Protein AF-K1PG27-F1 (afdb_monomer_lite)

Foldseek 3Di:
DPPPPPPDPPVCVVVVVVVVVVVVVVVVVVVVVVVVCVVVVPPCQLVVLVVQLVVLVVQLVVLVVVVDPVSNCSSVSSVSSVVSNVVVVVVVVCVVVVVDDD

Sequence (102 aa):
MDATPIGLNADFGYVILVTISAIIMSWKVGYQVVSARKKFNVQRFSAVCGLIFVLGRLVYAAGYQSGDPKKRLYGTFAYIGIGGMFVCSVVFALDLLQIMKW

Structure (mmCIF, N/CA/C/O backbone):
data_AF-K1PG27-F1
#
_entry.id   AF-K1PG27-F1
#
loop_
_atom_site.group_PDB
_atom_site.id
_atom_site.type_symbol
_atom_site.label_atom_id
_atom_site.label_alt_id
_atom_site.label_comp_id
_atom_site.label_asym_id
_atom_site.label_entity_id
_atom_site.label_seq_id
_atom_site.pdbx_PDB_ins_code
_atom_site.Cartn_x
_atom_site.Cartn_y
_atom_site.Cartn_z
_atom_site.occupancy
_atom_site.B_iso_or_equiv
_atom_site.auth_seq_id
_atom_site.auth_comp_id
_atom_site.auth_asym_id
_atom_site.auth_atom_id
_atom_site.pdbx_PDB_model_num
ATOM 1 N N . MET A 1 1 ? 16.818 13.473 -43.123 1.00 50.81 1 MET A N 1
ATOM 2 C CA . MET A 1 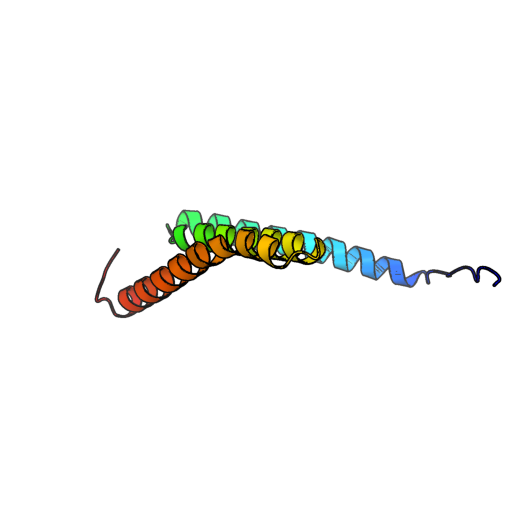1 ? 15.927 13.510 -41.944 1.00 50.81 1 MET A CA 1
ATOM 3 C C . MET A 1 1 ? 16.428 14.654 -41.090 1.00 50.81 1 MET A C 1
ATOM 5 O O . MET A 1 1 ? 17.157 14.433 -40.130 1.00 50.81 1 MET A O 1
ATOM 9 N N . ASP A 1 2 ? 16.157 15.877 -41.534 1.00 46.72 2 ASP A N 1
ATOM 10 C CA . ASP A 1 2 ? 16.570 17.081 -40.823 1.00 46.72 2 ASP A CA 1
ATOM 11 C C . ASP A 1 2 ? 15.834 17.108 -39.488 1.00 46.72 2 ASP A C 1
ATOM 13 O O . ASP A 1 2 ? 14.623 16.886 -39.441 1.00 46.72 2 ASP A O 1
ATOM 17 N N . ALA A 1 3 ? 16.572 17.292 -38.396 1.00 62.28 3 ALA A N 1
ATOM 18 C CA . ALA A 1 3 ? 15.983 17.430 -37.078 1.00 62.28 3 ALA A CA 1
ATOM 19 C C . ALA A 1 3 ? 15.123 18.697 -37.084 1.00 62.28 3 ALA A C 1
ATOM 21 O O . ALA A 1 3 ? 15.626 19.798 -36.871 1.00 62.28 3 ALA A O 1
ATOM 22 N N . THR A 1 4 ? 13.825 18.553 -37.362 1.00 65.25 4 THR A N 1
ATOM 23 C CA . THR A 1 4 ? 12.855 19.610 -37.097 1.00 65.25 4 THR A CA 1
ATOM 24 C C . THR A 1 4 ? 13.009 19.951 -35.620 1.00 65.25 4 THR A C 1
ATOM 26 O O . THR A 1 4 ? 12.829 19.046 -34.795 1.00 65.25 4 THR A O 1
ATOM 29 N N . PRO A 1 5 ? 13.385 21.187 -35.249 1.00 61.03 5 PRO A N 1
ATOM 30 C CA . PRO A 1 5 ? 13.435 21.551 -33.847 1.00 61.03 5 PRO A CA 1
ATOM 31 C C . PRO A 1 5 ? 12.022 21.348 -33.306 1.00 61.03 5 PRO A C 1
ATOM 33 O O . PRO A 1 5 ? 11.080 22.000 -33.756 1.00 61.03 5 PRO A O 1
ATOM 36 N N . ILE A 1 6 ? 11.860 20.377 -32.405 1.00 67.19 6 ILE A N 1
ATOM 37 C CA . ILE A 1 6 ? 10.614 20.149 -31.677 1.00 67.19 6 ILE A CA 1
ATOM 38 C C . ILE A 1 6 ? 10.458 21.378 -30.779 1.00 67.19 6 ILE A C 1
ATOM 40 O O . ILE A 1 6 ? 10.953 21.418 -29.655 1.00 67.19 6 ILE A O 1
ATOM 44 N N . GLY A 1 7 ? 9.876 22.437 -31.338 1.00 65.00 7 GLY A N 1
ATOM 45 C CA . GLY A 1 7 ? 9.608 23.681 -30.643 1.00 65.00 7 GLY A CA 1
ATOM 46 C C . GLY A 1 7 ? 8.536 23.412 -29.603 1.00 65.00 7 GLY A C 1
ATOM 47 O O . GLY A 1 7 ? 7.359 23.287 -29.935 1.00 65.00 7 GLY A O 1
ATOM 48 N N . LEU A 1 8 ? 8.945 23.267 -28.346 1.00 68.12 8 LEU A N 1
ATOM 49 C CA . LEU A 1 8 ? 8.012 23.170 -27.237 1.00 68.12 8 LEU A CA 1
ATOM 50 C C . LEU A 1 8 ? 7.316 24.534 -27.104 1.00 68.12 8 LEU A C 1
ATOM 52 O O . LEU A 1 8 ? 7.965 25.527 -26.779 1.00 68.12 8 LEU A O 1
ATOM 56 N N . ASN A 1 9 ? 6.014 24.597 -27.405 1.00 73.62 9 ASN A N 1
ATOM 57 C CA . ASN A 1 9 ? 5.222 25.818 -27.226 1.00 73.62 9 ASN A CA 1
ATOM 58 C C . ASN A 1 9 ? 5.323 26.294 -25.771 1.00 73.62 9 ASN A C 1
ATOM 60 O O . ASN A 1 9 ? 5.272 25.479 -24.846 1.00 73.62 9 ASN A O 1
ATOM 64 N N . ALA A 1 10 ? 5.428 27.608 -25.563 1.00 71.81 10 ALA A N 1
ATOM 65 C CA . ALA A 1 10 ? 5.566 28.208 -24.232 1.00 71.81 10 ALA A CA 1
ATOM 66 C C . ALA A 1 10 ? 4.434 27.792 -23.260 1.00 71.81 10 ALA A C 1
ATOM 68 O O . ALA A 1 10 ? 4.639 27.741 -22.047 1.00 71.81 10 ALA A O 1
ATOM 69 N N . ASP A 1 11 ? 3.277 27.391 -23.792 1.00 73.00 11 ASP A N 1
ATOM 70 C CA . ASP A 1 11 ? 2.111 26.920 -23.037 1.00 73.00 11 ASP A CA 1
ATOM 71 C C . ASP A 1 11 ? 2.315 25.569 -22.321 1.00 73.00 11 ASP A C 1
ATOM 73 O O . ASP A 1 11 ? 1.605 25.264 -21.359 1.00 73.00 11 ASP A O 1
ATOM 77 N N . PHE A 1 12 ? 3.317 24.766 -22.708 1.00 76.56 12 PHE A N 1
ATOM 78 C CA . PHE A 1 12 ? 3.645 23.507 -22.017 1.00 76.56 12 PHE A CA 1
ATOM 79 C C . PHE A 1 12 ? 4.146 23.719 -20.578 1.00 76.56 12 PHE A C 1
ATOM 81 O O . PHE A 1 12 ? 4.101 22.785 -19.771 1.00 76.56 12 PHE A O 1
ATOM 88 N N . GLY A 1 13 ? 4.573 24.937 -20.218 1.00 79.06 13 GLY A N 1
ATOM 89 C CA . GLY A 1 13 ? 5.002 25.269 -18.856 1.00 79.06 13 GLY A CA 1
ATOM 90 C C . GLY A 1 13 ? 3.898 25.080 -17.809 1.00 79.06 13 GLY A C 1
ATOM 91 O O . GLY A 1 13 ? 4.167 24.605 -16.704 1.00 79.06 13 GLY A O 1
ATOM 92 N N . TYR A 1 14 ? 2.640 25.359 -18.168 1.00 83.06 14 TYR A N 1
ATOM 93 C CA . TYR A 1 14 ? 1.499 25.182 -17.263 1.00 83.06 14 TYR A CA 1
ATOM 94 C C . TYR A 1 14 ? 1.218 23.715 -16.951 1.00 83.06 14 TYR A C 1
ATOM 96 O O . TYR A 1 14 ? 0.853 23.387 -15.821 1.00 83.06 14 TYR A O 1
ATOM 104 N N . VAL A 1 15 ? 1.437 22.824 -17.921 1.00 85.25 15 VAL A N 1
ATOM 105 C CA . VAL A 1 15 ? 1.230 21.384 -17.734 1.00 85.25 15 VAL A CA 1
ATOM 106 C C . VAL A 1 15 ? 2.125 20.880 -16.609 1.00 85.25 15 VAL A C 1
ATOM 108 O O . VAL A 1 15 ? 1.627 20.234 -15.696 1.00 85.25 15 VAL A O 1
ATOM 111 N N . ILE A 1 16 ? 3.406 21.264 -16.604 1.00 87.12 16 ILE A N 1
ATOM 112 C CA . ILE A 1 16 ? 4.387 20.850 -15.587 1.00 87.12 16 ILE A CA 1
ATOM 113 C C . ILE A 1 16 ? 3.962 21.305 -14.183 1.00 87.12 16 ILE A C 1
ATOM 115 O O . ILE A 1 16 ? 4.049 20.532 -13.227 1.00 87.12 16 ILE A O 1
ATOM 119 N N . LEU A 1 17 ? 3.456 22.534 -14.050 1.00 88.06 17 LEU A N 1
ATOM 120 C CA . LEU A 1 17 ? 2.968 23.063 -12.772 1.00 88.06 17 LEU A CA 1
ATOM 121 C C . LEU A 1 17 ? 1.738 22.297 -12.266 1.00 88.06 17 LEU A C 1
ATOM 123 O O . LEU A 1 17 ? 1.650 21.978 -11.075 1.00 88.06 17 LEU A O 1
ATOM 127 N N . VAL A 1 18 ? 0.808 21.945 -13.158 1.00 89.19 18 VAL A N 1
ATOM 128 C CA . VAL A 1 18 ? -0.359 21.123 -12.807 1.00 89.19 18 VAL A CA 1
ATOM 129 C C . VAL A 1 18 ? 0.077 19.720 -12.382 1.00 89.19 18 VAL A C 1
ATOM 131 O O . VAL A 1 18 ? -0.402 19.226 -11.362 1.00 89.19 18 VAL A O 1
ATOM 134 N N . THR A 1 19 ? 1.042 19.098 -13.064 1.00 91.06 19 THR A N 1
ATOM 135 C CA . THR A 1 19 ? 1.546 17.777 -12.655 1.00 91.06 19 THR A CA 1
ATOM 136 C C . THR A 1 19 ? 2.206 17.826 -11.279 1.00 91.06 19 THR A C 1
ATOM 138 O O . THR A 1 19 ? 1.917 16.985 -10.428 1.00 91.06 19 THR A O 1
ATOM 141 N N . ILE A 1 20 ? 3.052 18.829 -11.018 1.00 93.62 20 ILE A N 1
ATOM 142 C CA . ILE A 1 20 ? 3.731 18.989 -9.722 1.00 93.62 20 ILE A CA 1
ATOM 143 C C . ILE A 1 20 ? 2.714 19.264 -8.606 1.00 93.62 20 ILE A C 1
ATOM 145 O O . ILE A 1 20 ? 2.764 18.631 -7.550 1.00 93.62 20 ILE A O 1
ATOM 149 N N . SER A 1 21 ? 1.756 20.164 -8.837 1.00 89.38 21 SER A N 1
ATOM 150 C CA . SER A 1 21 ? 0.706 20.467 -7.854 1.00 89.38 21 SER A CA 1
ATOM 151 C C . SER A 1 21 ? -0.195 19.261 -7.568 1.00 89.38 21 SER A C 1
ATOM 153 O O . SER A 1 21 ? -0.519 19.009 -6.405 1.00 89.38 21 SER A O 1
ATOM 155 N N . ALA A 1 22 ? -0.529 18.459 -8.582 1.00 89.62 22 ALA A N 1
ATOM 156 C CA . ALA A 1 22 ? -1.281 17.219 -8.416 1.00 89.62 22 ALA A CA 1
ATOM 157 C C . ALA A 1 22 ? -0.512 16.184 -7.581 1.00 89.62 22 ALA A C 1
ATOM 159 O O . ALA A 1 22 ? -1.103 15.530 -6.716 1.00 89.62 22 ALA A O 1
ATOM 160 N N . ILE A 1 23 ? 0.807 16.066 -7.780 1.00 92.69 23 ILE A N 1
ATOM 161 C CA . ILE A 1 23 ? 1.663 15.206 -6.954 1.00 92.69 23 ILE A CA 1
ATOM 162 C C . ILE A 1 23 ? 1.620 15.693 -5.502 1.00 92.69 23 ILE A C 1
ATOM 164 O O . ILE A 1 23 ? 1.283 14.917 -4.611 1.00 92.69 23 ILE A O 1
ATOM 168 N N . ILE A 1 24 ? 1.846 16.983 -5.247 1.00 94.69 24 ILE A N 1
ATOM 169 C CA . ILE A 1 24 ? 1.835 17.541 -3.884 1.00 94.69 24 ILE A CA 1
ATOM 170 C C . ILE A 1 24 ? 0.474 17.323 -3.197 1.00 94.69 24 ILE A C 1
ATOM 172 O O . ILE A 1 24 ? 0.422 16.906 -2.035 1.00 94.69 24 ILE A O 1
ATOM 176 N N . MET A 1 25 ? -0.637 17.545 -3.908 1.00 89.81 25 MET A N 1
ATOM 177 C CA . MET A 1 25 ? -1.985 17.316 -3.372 1.00 89.81 25 MET A CA 1
ATOM 178 C C . MET A 1 25 ? -2.242 15.838 -3.066 1.00 89.81 25 MET A C 1
ATOM 180 O O . MET A 1 25 ? -2.769 15.518 -1.997 1.00 89.81 25 MET A O 1
ATOM 184 N N . SER A 1 26 ? -1.809 14.935 -3.948 1.00 86.38 26 SER A N 1
ATOM 185 C CA . SER A 1 26 ? -1.933 13.486 -3.743 1.00 86.38 26 SER A CA 1
ATOM 186 C C . SER A 1 26 ? -1.183 13.031 -2.488 1.00 86.38 26 SER A C 1
ATOM 188 O O . SER A 1 26 ? -1.702 12.242 -1.696 1.00 86.38 26 SER A O 1
ATOM 190 N N . TRP A 1 27 ? 0.004 13.593 -2.247 1.00 91.00 27 TRP A N 1
ATOM 191 C CA . TRP A 1 27 ? 0.785 13.318 -1.042 1.00 91.00 27 TRP A CA 1
ATOM 192 C C . TRP A 1 27 ? 0.093 13.858 0.214 1.00 91.00 27 TRP A C 1
ATOM 194 O O . TRP A 1 27 ? -0.040 13.130 1.200 1.00 91.00 27 TRP A O 1
ATOM 204 N N . LYS A 1 28 ? -0.419 15.097 0.183 1.00 90.31 28 LYS A N 1
ATOM 205 C CA . LYS A 1 28 ? -1.124 15.712 1.322 1.00 90.31 28 LYS A CA 1
ATOM 206 C C . LYS A 1 28 ? -2.353 14.900 1.746 1.00 90.31 28 LYS A C 1
ATOM 208 O O . LYS A 1 28 ? -2.519 14.629 2.937 1.00 90.31 28 LYS A O 1
ATOM 213 N N . VAL A 1 29 ? -3.191 14.483 0.793 1.00 87.88 29 VAL A N 1
ATOM 214 C CA . VAL A 1 29 ? -4.370 13.641 1.070 1.00 87.88 29 VAL A CA 1
ATOM 215 C C . VAL A 1 29 ? -3.937 12.274 1.609 1.00 87.88 29 VAL A C 1
ATOM 217 O O . VAL A 1 29 ? -4.493 11.806 2.603 1.00 87.88 29 VAL A O 1
ATOM 220 N N . GLY A 1 30 ? -2.884 11.676 1.040 1.00 84.75 30 GLY A N 1
ATOM 221 C CA . GLY A 1 30 ? -2.302 10.426 1.536 1.00 84.75 30 GLY A CA 1
ATOM 222 C C . GLY A 1 30 ? -1.883 10.500 3.010 1.00 84.75 30 GLY A C 1
ATOM 223 O O . GLY A 1 30 ? -2.285 9.652 3.813 1.00 84.75 30 GLY A O 1
ATOM 224 N N . TYR A 1 31 ? -1.150 11.545 3.407 1.00 86.94 31 TYR A N 1
ATOM 225 C CA . TYR A 1 31 ? -0.747 11.744 4.805 1.00 86.94 31 TYR A CA 1
ATOM 226 C C . TYR A 1 31 ? -1.939 11.937 5.746 1.00 86.94 31 TYR A C 1
ATOM 228 O O . TYR A 1 31 ? -1.941 11.390 6.854 1.00 86.94 31 TYR A O 1
ATOM 236 N N . GLN A 1 32 ? -2.967 12.676 5.320 1.00 84.75 32 GLN A N 1
ATOM 237 C CA . GLN A 1 32 ? -4.175 12.879 6.124 1.00 84.75 32 GLN A CA 1
ATOM 238 C C . GLN A 1 32 ? -4.929 11.565 6.358 1.00 84.75 32 GLN A C 1
ATOM 240 O O . GLN A 1 32 ? -5.329 11.290 7.491 1.00 84.75 32 GLN A O 1
ATOM 245 N N . VAL A 1 33 ? -5.037 10.709 5.338 1.00 81.88 33 VAL A N 1
ATOM 246 C CA . VAL A 1 33 ? -5.658 9.380 5.460 1.00 81.88 33 VAL A CA 1
ATOM 247 C C . VAL A 1 33 ? -4.862 8.483 6.411 1.00 81.88 33 VAL A C 1
ATOM 249 O O . VAL A 1 33 ? -5.451 7.800 7.248 1.00 81.88 33 VAL A O 1
ATOM 252 N N . VAL A 1 34 ? -3.527 8.500 6.349 1.00 80.00 34 VAL A N 1
ATOM 253 C CA . VAL A 1 34 ? -2.687 7.715 7.273 1.00 80.00 34 VAL A CA 1
ATOM 254 C C . VAL A 1 34 ? -2.805 8.228 8.712 1.00 80.00 34 VAL A C 1
ATOM 256 O O . VAL A 1 34 ? -2.917 7.428 9.643 1.00 80.00 34 VAL A O 1
ATOM 259 N N . SER A 1 35 ? -2.822 9.548 8.909 1.00 80.19 35 SER A N 1
ATOM 260 C CA . SER A 1 35 ? -3.010 10.165 10.228 1.00 80.19 35 SER A CA 1
ATOM 261 C C . SER A 1 35 ? -4.386 9.828 10.818 1.00 80.19 35 SER A C 1
ATOM 263 O O . SER A 1 35 ? -4.479 9.430 11.981 1.00 80.19 35 SER A O 1
ATOM 265 N N . ALA A 1 36 ? -5.445 9.868 10.002 1.00 79.06 36 ALA A N 1
ATOM 266 C CA . ALA A 1 36 ? -6.787 9.454 10.406 1.00 79.06 36 ALA A CA 1
ATOM 267 C C . ALA A 1 36 ? -6.835 7.963 10.787 1.00 79.06 36 ALA A C 1
ATOM 269 O O . ALA A 1 36 ? -7.347 7.614 11.849 1.00 79.06 36 ALA A O 1
ATOM 270 N N . ARG A 1 37 ? -6.211 7.077 9.998 1.00 73.19 37 ARG A N 1
ATOM 271 C CA . ARG A 1 37 ? -6.159 5.631 10.295 1.00 73.19 37 ARG A CA 1
ATOM 272 C C . ARG A 1 37 ? -5.462 5.302 11.619 1.00 73.19 37 ARG A C 1
ATOM 274 O O . ARG A 1 37 ? -5.816 4.309 12.250 1.00 73.19 37 ARG A O 1
ATOM 281 N N . LYS A 1 38 ? -4.498 6.120 12.065 1.00 69.19 38 LYS A N 1
ATOM 282 C CA . LYS A 1 38 ? -3.871 5.963 13.392 1.00 69.19 38 LYS A CA 1
ATOM 283 C C . LYS A 1 38 ? -4.828 6.325 14.530 1.00 69.19 38 LYS A C 1
ATOM 285 O O . LYS A 1 38 ? -4.811 5.634 15.541 1.00 69.19 38 LYS A O 1
ATOM 290 N N . LYS A 1 39 ? -5.662 7.357 14.355 1.00 75.12 39 LYS A N 1
ATOM 291 C CA . LYS A 1 39 ? -6.637 7.806 15.365 1.00 75.12 39 LYS A CA 1
ATOM 292 C C . LYS A 1 39 ? -7.803 6.831 15.538 1.00 75.12 39 LYS A C 1
ATOM 294 O O . LYS A 1 39 ? -8.223 6.595 16.660 1.00 75.12 39 LYS A O 1
ATOM 299 N N . PHE A 1 40 ? -8.283 6.238 14.445 1.00 73.38 40 PHE A N 1
ATOM 300 C CA . PHE A 1 40 ? -9.436 5.327 14.452 1.00 73.38 40 PHE A CA 1
ATOM 301 C C . PHE A 1 40 ? -9.064 3.837 14.576 1.00 73.38 40 PHE A C 1
ATOM 303 O O . PHE A 1 40 ? -9.902 2.987 14.312 1.00 73.38 40 PHE A O 1
ATOM 310 N N . ASN A 1 41 ? -7.809 3.516 14.926 1.00 66.12 41 ASN A N 1
ATOM 311 C CA . ASN A 1 41 ? -7.287 2.145 15.081 1.00 66.12 41 ASN A CA 1
ATOM 312 C C . ASN A 1 41 ? -7.703 1.176 13.952 1.00 66.12 41 ASN A C 1
ATOM 314 O O . ASN A 1 41 ? -7.985 0.001 14.164 1.00 66.12 41 ASN A O 1
ATOM 318 N N . VAL A 1 42 ? -7.761 1.697 12.723 1.00 64.75 42 VAL A N 1
ATOM 319 C CA . VAL A 1 42 ? -8.303 0.970 11.571 1.00 64.75 42 VAL A CA 1
ATOM 320 C C . VAL A 1 42 ? -7.366 -0.177 11.203 1.00 64.75 42 VAL A C 1
ATOM 322 O O . VAL A 1 42 ? -6.143 -0.002 11.207 1.00 64.75 42 VAL A O 1
ATOM 325 N N . GLN A 1 43 ? -7.936 -1.326 10.830 1.00 67.19 43 GLN A N 1
ATOM 326 C CA . GLN A 1 43 ? -7.204 -2.541 10.467 1.00 67.19 43 GLN A CA 1
ATOM 327 C C . GLN A 1 43 ? -6.108 -2.259 9.422 1.00 67.19 43 GLN A C 1
ATOM 329 O O . GLN A 1 43 ? -6.361 -2.047 8.234 1.00 67.19 43 GLN A O 1
ATOM 334 N N . ARG A 1 44 ? -4.849 -2.267 9.875 1.00 72.25 44 ARG A N 1
ATOM 335 C CA . ARG A 1 44 ? -3.659 -2.039 9.030 1.00 72.25 44 ARG A CA 1
ATOM 336 C C . ARG A 1 44 ? -3.287 -3.269 8.208 1.00 72.25 44 ARG A C 1
ATOM 338 O O . ARG A 1 44 ? -2.530 -3.158 7.249 1.00 72.25 44 ARG A O 1
ATOM 345 N N . PHE A 1 45 ? -3.853 -4.417 8.567 1.00 76.38 45 PHE A N 1
ATOM 346 C CA . PHE A 1 45 ? -3.604 -5.702 7.931 1.00 76.38 45 PHE A CA 1
ATOM 347 C C . PHE A 1 45 ? -3.918 -5.667 6.429 1.00 76.38 45 PHE A C 1
ATOM 349 O O . PHE A 1 45 ? -3.067 -6.024 5.620 1.00 76.38 45 PHE A O 1
ATOM 356 N N . SER A 1 46 ? -5.065 -5.098 6.039 1.00 78.25 46 SER A N 1
ATOM 357 C CA . SER A 1 46 ? -5.441 -4.944 4.625 1.00 78.25 46 SER A CA 1
ATOM 358 C C . SER A 1 46 ? -4.429 -4.104 3.825 1.00 78.25 46 SER A C 1
ATOM 360 O O . SER A 1 46 ? -4.120 -4.434 2.681 1.00 78.25 46 SER A O 1
ATOM 362 N N . ALA A 1 47 ? -3.836 -3.066 4.431 1.00 81.50 47 ALA A N 1
ATOM 363 C CA . ALA A 1 47 ? -2.813 -2.251 3.772 1.00 81.50 47 ALA A CA 1
ATOM 364 C C . ALA A 1 47 ? -1.498 -3.023 3.560 1.00 81.50 47 ALA A C 1
ATOM 366 O O . ALA A 1 47 ? -0.876 -2.892 2.507 1.00 81.50 47 ALA A O 1
ATOM 367 N N . VAL A 1 48 ? -1.096 -3.859 4.524 1.00 85.38 48 VAL A N 1
ATOM 368 C CA . VAL A 1 48 ? 0.088 -4.727 4.401 1.00 85.38 48 VAL A CA 1
ATOM 369 C C . VAL A 1 48 ? -0.135 -5.794 3.325 1.00 85.38 48 VAL A C 1
ATOM 371 O O . VAL A 1 48 ? 0.720 -5.974 2.459 1.00 85.38 48 VAL A O 1
ATOM 374 N N . CYS A 1 49 ? -1.303 -6.442 3.307 1.00 85.19 49 CYS A N 1
ATOM 375 C CA . CYS A 1 49 ? -1.667 -7.407 2.264 1.00 85.19 49 CYS A CA 1
ATOM 376 C C . CYS A 1 49 ? -1.709 -6.769 0.866 1.00 85.19 49 CYS A C 1
ATOM 378 O O . CYS A 1 49 ? -1.209 -7.361 -0.092 1.00 85.19 49 CYS A O 1
ATOM 380 N N . GLY A 1 50 ? -2.223 -5.540 0.753 1.00 84.06 50 GLY A N 1
ATOM 381 C CA . GLY A 1 50 ? -2.189 -4.768 -0.490 1.00 84.06 50 GLY A CA 1
ATOM 382 C C . GLY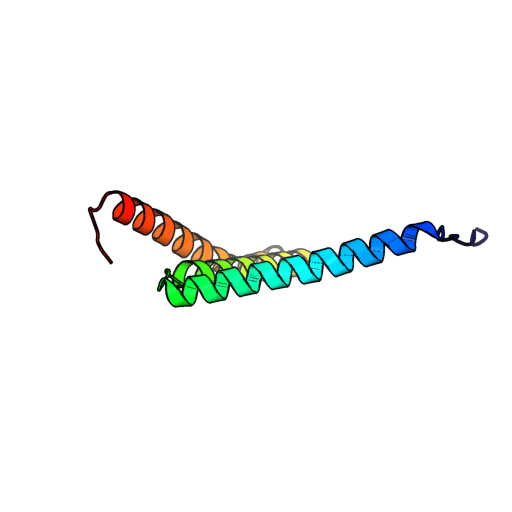 A 1 50 ? -0.767 -4.454 -0.960 1.00 84.06 50 GLY A C 1
ATOM 383 O O . GLY A 1 50 ? -0.472 -4.572 -2.148 1.00 84.06 50 GLY A O 1
ATOM 384 N N . LEU A 1 51 ? 0.148 -4.131 -0.042 1.00 86.38 51 LEU A N 1
ATOM 385 C CA . LEU A 1 51 ? 1.554 -3.891 -0.376 1.00 86.38 51 LEU A CA 1
ATOM 386 C C . LEU A 1 51 ? 2.240 -5.168 -0.889 1.00 86.38 51 LEU A C 1
ATOM 388 O O . LEU A 1 51 ? 2.931 -5.123 -1.907 1.00 86.38 51 LEU A O 1
ATOM 392 N N . ILE A 1 52 ? 1.983 -6.315 -0.252 1.00 87.88 52 ILE A N 1
ATOM 393 C CA . ILE A 1 52 ? 2.469 -7.632 -0.703 1.00 87.88 52 ILE A CA 1
ATOM 394 C C . ILE A 1 52 ? 1.948 -7.953 -2.113 1.00 87.88 52 ILE A C 1
ATOM 396 O O . ILE A 1 52 ? 2.706 -8.428 -2.961 1.00 87.88 52 ILE A O 1
ATOM 400 N N . PHE A 1 53 ? 0.678 -7.645 -2.396 1.00 90.25 53 PHE A N 1
ATOM 401 C CA . PHE A 1 53 ? 0.093 -7.827 -3.725 1.00 90.25 53 PHE A CA 1
ATOM 402 C C . PHE A 1 53 ? 0.779 -6.961 -4.792 1.00 90.25 53 PHE A C 1
ATOM 404 O O . PHE A 1 53 ? 1.164 -7.472 -5.847 1.00 90.25 53 PHE A O 1
ATOM 411 N N . VAL A 1 54 ? 0.980 -5.667 -4.518 1.00 87.38 54 VAL A N 1
ATOM 412 C CA . VAL A 1 54 ? 1.634 -4.742 -5.459 1.00 87.38 54 VAL A CA 1
ATOM 413 C C . VAL A 1 54 ? 3.075 -5.171 -5.743 1.00 87.38 54 VAL A C 1
ATOM 415 O O . VAL A 1 54 ? 3.471 -5.221 -6.908 1.00 87.38 54 VAL A O 1
ATOM 418 N N . LEU A 1 55 ? 3.840 -5.563 -4.719 1.00 87.81 55 LEU A N 1
ATOM 419 C CA . LEU A 1 55 ? 5.197 -6.092 -4.902 1.00 87.81 55 LEU A CA 1
ATOM 420 C C . LEU A 1 55 ? 5.207 -7.363 -5.761 1.00 87.81 55 LEU A C 1
ATOM 422 O O . LEU A 1 55 ? 6.029 -7.488 -6.668 1.00 87.81 55 LEU A O 1
ATOM 426 N N . GLY A 1 56 ? 4.260 -8.277 -5.545 1.00 83.88 56 GLY A N 1
ATOM 427 C CA . GLY A 1 56 ? 4.128 -9.478 -6.372 1.00 83.88 56 GLY A CA 1
ATOM 428 C C . GLY A 1 56 ? 3.799 -9.176 -7.832 1.00 83.88 56 GLY A C 1
ATOM 429 O O . GLY A 1 56 ? 4.304 -9.851 -8.730 1.00 83.88 56 GLY A O 1
ATOM 430 N N . ARG A 1 57 ? 3.044 -8.104 -8.100 1.00 85.44 57 ARG A N 1
ATOM 431 C CA . ARG A 1 57 ? 2.791 -7.621 -9.467 1.00 85.44 57 ARG A CA 1
ATOM 432 C C . ARG A 1 57 ? 4.022 -6.980 -10.109 1.00 85.44 57 ARG A C 1
ATOM 434 O O . ARG A 1 57 ? 4.228 -7.190 -11.303 1.00 85.44 57 ARG A O 1
ATOM 441 N N . LEU A 1 58 ? 4.855 -6.270 -9.347 1.00 85.69 58 LEU A N 1
ATOM 442 C CA . LEU A 1 58 ? 6.136 -5.752 -9.847 1.00 85.69 58 LEU A CA 1
ATOM 443 C C . LEU A 1 58 ? 7.089 -6.893 -10.222 1.00 85.69 58 LEU A C 1
ATOM 445 O O . LEU A 1 58 ? 7.656 -6.885 -11.314 1.00 85.69 58 LEU A O 1
ATOM 449 N N . VAL A 1 59 ? 7.198 -7.916 -9.370 1.00 85.06 59 VAL A N 1
ATOM 450 C CA . VAL A 1 59 ? 8.008 -9.114 -9.656 1.00 85.06 59 VAL A CA 1
ATOM 451 C C . VAL A 1 59 ? 7.445 -9.896 -10.848 1.00 85.06 59 VAL A C 1
ATOM 453 O O . VAL A 1 59 ? 8.208 -10.350 -11.699 1.00 85.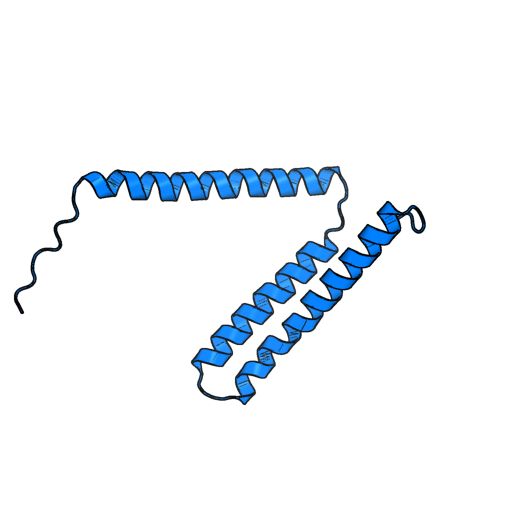06 59 VAL A O 1
ATOM 456 N N . TYR A 1 60 ? 6.118 -10.000 -10.973 1.00 80.50 60 TYR A N 1
ATOM 457 C CA . TYR A 1 60 ? 5.470 -10.593 -12.147 1.00 80.50 60 TYR A CA 1
ATOM 458 C C . TYR A 1 60 ? 5.821 -9.840 -13.441 1.00 80.50 60 TYR A C 1
ATOM 460 O O . TYR A 1 60 ? 6.157 -10.469 -14.445 1.00 80.50 60 TYR A O 1
ATOM 468 N N . ALA A 1 61 ? 5.769 -8.503 -13.419 1.00 83.25 61 ALA A N 1
ATOM 469 C CA . ALA A 1 61 ? 6.102 -7.667 -14.571 1.00 83.25 61 ALA A CA 1
ATOM 470 C C . ALA A 1 61 ? 7.582 -7.808 -14.967 1.00 83.25 61 ALA A C 1
ATOM 472 O O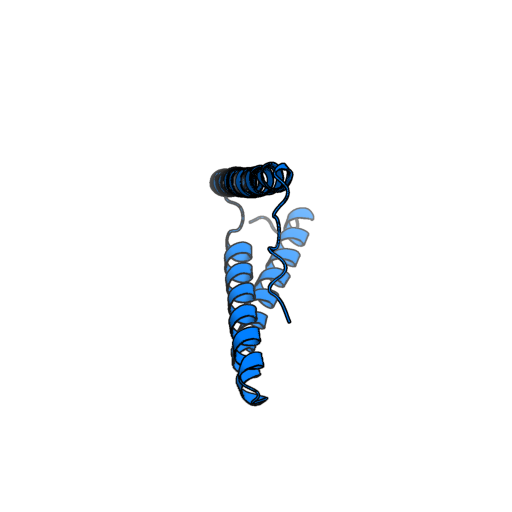 . ALA A 1 61 ? 7.875 -8.042 -16.139 1.00 83.25 61 ALA A O 1
ATOM 473 N N . ALA A 1 62 ? 8.498 -7.776 -13.994 1.00 82.00 62 ALA A N 1
ATOM 474 C CA . ALA A 1 62 ? 9.925 -8.010 -14.226 1.00 82.00 62 ALA A CA 1
ATOM 475 C C . ALA A 1 62 ? 10.194 -9.417 -14.802 1.00 82.00 62 ALA A C 1
ATOM 477 O O . ALA A 1 62 ? 10.975 -9.581 -15.742 1.00 82.00 62 ALA A O 1
ATOM 478 N N . GLY A 1 63 ? 9.488 -10.438 -14.303 1.00 77.12 63 GLY A N 1
ATOM 479 C CA . GLY A 1 63 ? 9.545 -11.799 -14.839 1.00 77.12 63 GLY A CA 1
ATOM 480 C C . GLY A 1 63 ? 9.024 -11.913 -16.277 1.00 77.12 63 GLY A C 1
ATOM 481 O O . GLY A 1 63 ? 9.508 -12.752 -17.035 1.00 77.12 63 GLY A O 1
ATOM 482 N N . TYR A 1 64 ? 8.086 -11.051 -16.688 1.00 76.56 64 TYR A N 1
ATOM 483 C CA . TYR A 1 64 ? 7.550 -11.013 -18.053 1.00 76.56 64 TYR A CA 1
ATOM 484 C C . TYR A 1 64 ? 8.562 -10.462 -19.066 1.00 76.56 64 TYR A C 1
ATOM 486 O O . TYR A 1 64 ? 8.633 -10.952 -20.192 1.00 76.56 64 TYR A O 1
ATOM 494 N N . GLN A 1 65 ? 9.384 -9.493 -18.653 1.00 76.44 65 GLN A N 1
ATOM 495 C CA . GLN A 1 65 ? 10.423 -8.896 -19.502 1.00 76.44 65 GLN A CA 1
ATOM 496 C C . GLN A 1 65 ? 11.569 -9.870 -19.828 1.00 76.44 65 GLN A C 1
ATOM 498 O O . GLN A 1 65 ? 12.298 -9.654 -20.788 1.00 76.44 65 GLN A O 1
ATOM 503 N N . SER A 1 66 ? 11.713 -10.961 -19.066 1.00 76.00 66 SER A N 1
ATOM 504 C CA . SER A 1 66 ? 12.802 -11.938 -19.219 1.00 76.00 66 SER A CA 1
ATOM 505 C C . SER A 1 66 ? 12.552 -13.036 -20.269 1.00 76.00 66 SER A C 1
ATOM 507 O O . SER A 1 66 ? 13.420 -13.883 -20.457 1.00 76.00 66 SER A O 1
ATOM 509 N N . GLY A 1 67 ? 11.381 -13.090 -20.915 1.00 73.12 67 GLY A N 1
ATOM 510 C CA . GLY A 1 67 ? 11.072 -14.047 -21.996 1.00 73.12 67 GLY A CA 1
ATOM 511 C C . GLY A 1 67 ? 10.828 -15.512 -21.580 1.00 73.12 67 GLY A C 1
ATOM 512 O O . GLY A 1 67 ? 10.080 -16.213 -22.257 1.00 73.12 67 GLY A O 1
ATOM 513 N N . ASP A 1 68 ? 11.365 -15.973 -20.447 1.00 74.50 68 ASP A N 1
ATOM 514 C CA . ASP A 1 68 ? 11.152 -17.336 -19.934 1.00 74.50 68 ASP A CA 1
ATOM 515 C C . ASP A 1 68 ? 9.798 -17.500 -19.199 1.00 74.50 68 ASP A C 1
ATOM 517 O O . ASP A 1 68 ? 9.550 -16.808 -18.204 1.00 74.50 68 ASP A O 1
ATOM 521 N N . PRO A 1 69 ? 8.951 -18.492 -19.556 1.00 74.44 69 PRO A N 1
ATOM 522 C CA . PRO A 1 69 ? 7.634 -18.695 -18.935 1.00 74.44 69 PRO A CA 1
ATOM 523 C C . PRO A 1 69 ? 7.700 -18.980 -17.429 1.00 74.44 69 PRO A C 1
ATOM 525 O O . PRO A 1 69 ? 6.813 -18.586 -16.671 1.00 74.44 69 PRO A O 1
ATOM 528 N N . LYS A 1 70 ? 8.766 -19.655 -16.983 1.00 74.62 70 LYS A N 1
ATOM 529 C CA . LYS A 1 70 ? 8.930 -20.098 -15.591 1.00 74.62 70 LYS A CA 1
ATOM 530 C C . LYS A 1 70 ? 9.216 -18.937 -14.632 1.00 74.62 70 LYS A C 1
ATOM 532 O O . LYS A 1 70 ? 8.835 -19.014 -13.469 1.00 74.62 70 LYS A O 1
ATOM 537 N N . LYS A 1 71 ? 9.794 -17.825 -15.109 1.00 72.00 71 LYS A N 1
ATOM 538 C CA . LYS A 1 71 ? 10.105 -16.644 -14.276 1.00 72.00 71 LYS A CA 1
ATOM 539 C C . LYS A 1 71 ? 8.862 -15.826 -13.891 1.00 72.00 71 LYS A C 1
ATOM 541 O O . LYS A 1 71 ? 8.933 -14.976 -13.011 1.00 72.00 71 LYS A O 1
ATOM 546 N N . ARG A 1 72 ? 7.695 -16.123 -14.474 1.00 72.00 72 ARG A N 1
ATOM 547 C CA . ARG A 1 72 ? 6.400 -15.526 -14.087 1.00 72.00 72 ARG A CA 1
ATOM 548 C C . ARG A 1 72 ? 5.907 -16.025 -12.729 1.00 72.00 72 ARG A C 1
ATOM 550 O O . ARG A 1 72 ? 5.224 -15.293 -12.016 1.00 72.00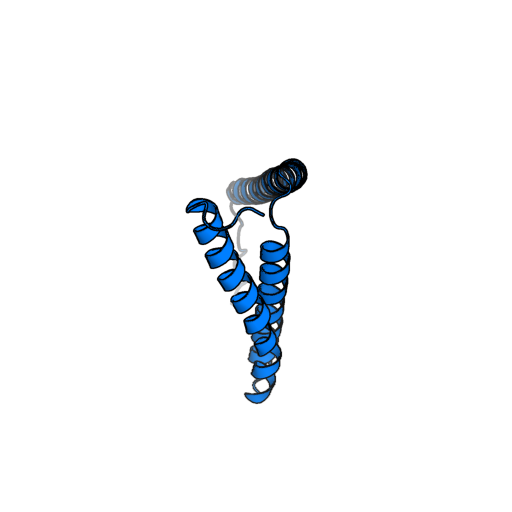 72 ARG A O 1
ATOM 557 N N . LEU A 1 73 ? 6.278 -17.255 -12.361 1.00 74.19 73 LEU A N 1
ATOM 558 C CA . LEU A 1 73 ? 5.861 -17.897 -11.112 1.00 74.19 73 LEU A CA 1
ATOM 559 C C . LEU A 1 73 ? 6.398 -17.176 -9.875 1.00 74.19 73 LEU A C 1
ATOM 561 O O . LEU A 1 73 ? 5.761 -17.246 -8.826 1.00 74.19 73 LEU A O 1
ATOM 565 N N . TYR A 1 74 ? 7.492 -16.418 -9.993 1.00 75.56 74 TYR A N 1
ATOM 566 C CA . TYR A 1 74 ? 7.977 -15.586 -8.895 1.00 75.56 74 TYR A CA 1
ATOM 567 C C . TYR A 1 74 ? 6.966 -14.518 -8.475 1.00 75.56 74 TYR A C 1
ATOM 569 O O . TYR A 1 74 ? 7.006 -14.111 -7.331 1.00 75.56 74 TYR A O 1
ATOM 577 N N . GLY A 1 75 ? 6.017 -14.106 -9.323 1.00 76.94 75 GLY A N 1
ATOM 578 C CA . GLY A 1 75 ? 4.939 -13.187 -8.931 1.00 76.94 75 GLY A CA 1
ATOM 579 C C . GLY A 1 75 ? 3.762 -13.844 -8.193 1.00 76.94 75 GLY A C 1
ATOM 580 O O . GLY A 1 75 ? 2.859 -13.146 -7.738 1.00 76.94 75 GLY A O 1
ATOM 581 N N . THR A 1 76 ? 3.746 -15.175 -8.057 1.00 78.44 76 THR A N 1
ATOM 582 C CA . THR A 1 76 ? 2.619 -15.950 -7.488 1.00 78.44 76 THR A CA 1
ATOM 583 C C . THR A 1 76 ? 2.391 -15.648 -6.004 1.00 78.44 76 THR A C 1
ATOM 585 O O . THR A 1 76 ? 1.270 -15.764 -5.518 1.00 78.44 76 THR A O 1
ATOM 588 N N . PHE A 1 77 ? 3.396 -15.164 -5.267 1.00 85.31 77 PHE A N 1
ATOM 589 C CA . PHE A 1 77 ? 3.189 -14.744 -3.875 1.00 85.31 77 PHE A CA 1
ATOM 590 C C . PHE A 1 77 ? 2.193 -13.575 -3.736 1.00 85.31 77 PHE A C 1
ATOM 592 O O . PHE A 1 77 ? 1.658 -13.359 -2.650 1.00 85.31 77 PHE A O 1
ATOM 599 N N . ALA A 1 78 ? 1.868 -12.870 -4.830 1.00 85.12 78 ALA A N 1
ATOM 600 C CA . ALA A 1 78 ? 0.788 -11.884 -4.870 1.00 85.12 78 ALA A CA 1
ATOM 601 C C . ALA A 1 78 ? -0.567 -12.465 -4.413 1.00 85.12 78 ALA A C 1
ATOM 603 O O . ALA A 1 78 ? -1.378 -11.737 -3.837 1.00 85.12 78 ALA A O 1
ATOM 604 N N . TYR A 1 79 ? -0.810 -13.768 -4.614 1.00 84.31 79 TYR A N 1
ATOM 605 C CA . TYR A 1 79 ? -2.051 -14.426 -4.187 1.00 84.31 79 TYR A CA 1
ATOM 606 C C . TYR A 1 79 ? -2.230 -14.442 -2.663 1.00 84.31 79 TYR A C 1
ATOM 608 O O . TYR A 1 79 ? -3.364 -14.389 -2.195 1.00 84.31 79 TYR A O 1
ATOM 616 N N . ILE A 1 80 ? -1.140 -14.422 -1.885 1.00 87.38 80 ILE A N 1
ATOM 617 C CA . ILE A 1 80 ? -1.200 -14.278 -0.419 1.00 87.38 80 ILE A CA 1
ATOM 618 C C . ILE A 1 80 ? -1.774 -12.900 -0.056 1.00 87.38 80 ILE A C 1
ATOM 620 O O . ILE A 1 80 ? -2.614 -12.783 0.835 1.00 87.38 80 ILE A O 1
ATOM 624 N N . GLY A 1 81 ? -1.368 -11.861 -0.795 1.00 85.94 81 GLY A N 1
ATOM 625 C CA . GLY A 1 81 ? -1.903 -10.509 -0.650 1.00 85.94 81 GLY A CA 1
ATOM 626 C C . GLY A 1 81 ? -3.396 -10.434 -0.978 1.00 85.94 81 GLY A C 1
ATOM 627 O O . GLY A 1 81 ? -4.166 -9.901 -0.180 1.00 85.94 81 GLY A O 1
ATOM 628 N N . ILE A 1 82 ? -3.827 -11.032 -2.096 1.00 85.31 82 ILE A N 1
ATOM 629 C CA . ILE A 1 82 ? -5.254 -11.087 -2.471 1.00 85.31 82 ILE A CA 1
ATOM 630 C C . ILE A 1 82 ? -6.070 -11.850 -1.424 1.00 85.31 82 ILE A C 1
ATOM 632 O O . ILE A 1 82 ? -7.119 -11.365 -1.004 1.00 85.31 82 ILE A O 1
ATOM 636 N N . GLY A 1 83 ? -5.590 -13.013 -0.975 1.00 88.62 83 GLY A N 1
ATOM 637 C CA . GLY A 1 83 ? -6.275 -13.815 0.038 1.00 88.62 83 GLY A CA 1
ATOM 638 C C . GLY A 1 83 ? -6.477 -13.041 1.341 1.00 88.62 83 GLY A C 1
ATOM 639 O O . GLY A 1 83 ? -7.591 -12.985 1.859 1.00 88.62 83 GLY A O 1
ATOM 640 N N . GLY A 1 84 ? -5.434 -12.358 1.820 1.00 85.38 84 GLY A N 1
ATOM 641 C CA . GLY A 1 84 ? -5.526 -11.507 3.009 1.00 85.38 84 GLY A CA 1
ATOM 642 C C . GLY A 1 84 ? -6.508 -10.340 2.850 1.00 85.38 84 GLY A C 1
ATOM 643 O O . GLY A 1 84 ? -7.267 -10.043 3.772 1.00 85.38 84 GLY A O 1
ATOM 644 N N . MET A 1 85 ? -6.563 -9.710 1.671 1.00 85.31 85 MET A N 1
ATOM 645 C CA . MET A 1 85 ? -7.541 -8.649 1.393 1.00 85.31 85 MET A CA 1
ATOM 646 C C . MET A 1 85 ? -8.979 -9.182 1.328 1.00 85.31 85 MET A C 1
ATOM 648 O O . MET A 1 85 ? -9.888 -8.517 1.826 1.00 85.31 85 MET A O 1
ATOM 652 N N . PHE A 1 86 ? -9.191 -10.379 0.774 1.00 88.00 86 PHE A N 1
ATOM 653 C CA . PHE A 1 86 ? -10.511 -11.007 0.704 1.00 88.00 86 PHE A CA 1
ATOM 654 C C . PHE A 1 86 ? -11.040 -11.363 2.099 1.00 88.00 86 PHE A C 1
ATOM 656 O O . PHE A 1 86 ? -12.176 -11.030 2.431 1.00 88.00 86 PHE A O 1
ATOM 663 N N . VAL A 1 87 ? -10.191 -11.939 2.959 1.00 86.94 87 VAL A N 1
ATOM 664 C CA . VAL A 1 87 ? -10.541 -12.232 4.360 1.00 86.94 87 VAL A CA 1
ATOM 665 C C . VAL A 1 87 ? -10.890 -10.950 5.116 1.00 86.94 87 VAL A C 1
ATOM 667 O O . VAL A 1 87 ? -11.930 -10.901 5.767 1.00 86.94 87 VAL A O 1
ATOM 6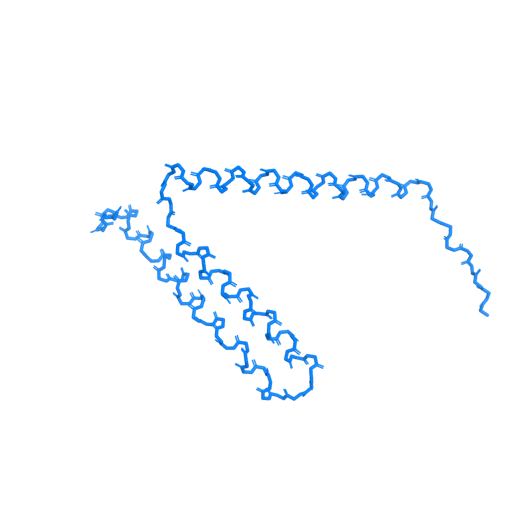70 N N . CYS A 1 88 ? -10.097 -9.881 4.977 1.00 82.56 88 CYS A N 1
ATOM 671 C CA . CYS A 1 88 ? -10.438 -8.582 5.567 1.00 82.56 88 CYS A CA 1
ATOM 672 C C . CYS A 1 88 ? -11.786 -8.038 5.078 1.00 82.56 88 CYS A C 1
ATOM 674 O O . CYS A 1 88 ? -12.524 -7.461 5.872 1.00 82.56 88 CYS A O 1
ATOM 676 N N . SER A 1 89 ? -12.125 -8.230 3.799 1.00 84.88 89 SER A N 1
ATOM 677 C CA . SER A 1 89 ? -13.420 -7.803 3.258 1.00 84.88 89 SER A CA 1
ATOM 678 C C . SER A 1 89 ? -14.584 -8.555 3.907 1.00 84.88 89 SER A C 1
ATOM 680 O O . SER A 1 89 ? -15.613 -7.950 4.198 1.00 84.88 89 SER A O 1
ATOM 682 N N . VAL A 1 90 ? -14.422 -9.857 4.160 1.00 87.81 90 VAL A N 1
ATOM 683 C CA . VAL A 1 90 ? -15.441 -10.679 4.831 1.00 87.81 90 VAL A CA 1
ATOM 684 C C . VAL A 1 90 ? -15.555 -10.308 6.310 1.00 87.81 90 VAL A C 1
ATOM 686 O O . VAL A 1 90 ? -16.661 -10.131 6.808 1.00 87.81 90 VAL A O 1
ATOM 689 N N . VAL A 1 91 ? -14.431 -10.120 7.007 1.00 82.69 91 VAL A N 1
ATOM 690 C CA . VAL A 1 91 ? -14.419 -9.696 8.418 1.00 82.69 91 VAL A CA 1
ATOM 691 C C . VAL A 1 91 ? -15.103 -8.338 8.588 1.00 82.69 91 VAL A C 1
ATOM 693 O O . VAL A 1 91 ? -15.933 -8.190 9.479 1.00 82.69 91 VAL A O 1
ATOM 696 N N . PHE A 1 92 ? -14.822 -7.374 7.707 1.00 82.62 92 PHE A N 1
ATOM 697 C CA . PHE A 1 92 ? -15.488 -6.069 7.712 1.00 82.62 92 PHE A CA 1
ATOM 698 C C . PHE A 1 92 ? -17.000 -6.181 7.459 1.00 82.62 92 PHE A C 1
ATOM 700 O O . PHE A 1 92 ? -17.790 -5.509 8.118 1.00 82.62 92 PHE A O 1
ATOM 707 N N . ALA A 1 93 ? -17.422 -7.059 6.544 1.00 84.75 93 ALA A N 1
ATOM 708 C CA . ALA A 1 93 ? -18.842 -7.302 6.291 1.00 84.75 93 ALA A CA 1
ATOM 709 C C . ALA A 1 93 ? -19.560 -7.930 7.503 1.00 84.75 93 ALA A C 1
ATOM 711 O O . ALA A 1 93 ? -20.702 -7.578 7.792 1.00 84.75 93 ALA A O 1
ATOM 712 N N . LEU A 1 94 ? -18.894 -8.833 8.230 1.00 85.06 94 LEU A N 1
ATOM 713 C CA . LEU A 1 94 ? -19.435 -9.457 9.444 1.00 85.06 94 LEU A CA 1
ATOM 714 C C . LEU A 1 94 ? -19.498 -8.487 10.635 1.00 85.06 94 LEU A C 1
ATOM 716 O O . LEU A 1 94 ? -20.438 -8.567 11.429 1.00 85.06 94 LEU A O 1
ATOM 720 N N . ASP A 1 95 ? -18.539 -7.565 10.736 1.00 81.19 95 ASP A N 1
ATOM 721 C CA . ASP A 1 95 ? -18.548 -6.475 11.721 1.00 81.19 95 ASP A CA 1
ATOM 722 C C . ASP A 1 95 ? -19.704 -5.493 11.458 1.00 81.19 95 ASP A C 1
ATOM 724 O O . ASP A 1 95 ? -20.437 -5.130 12.380 1.00 81.19 95 ASP A O 1
ATOM 728 N N . LEU A 1 96 ? -19.983 -5.170 10.186 1.00 80.94 96 LEU A N 1
ATOM 729 C CA . LEU A 1 96 ? -21.148 -4.359 9.797 1.00 80.94 96 LEU A CA 1
ATOM 730 C C . LEU A 1 96 ? -22.485 -5.012 10.200 1.00 80.94 96 LEU A C 1
ATOM 732 O O . LEU A 1 96 ? -23.425 -4.315 10.576 1.00 80.94 96 LEU A O 1
ATOM 736 N N . LEU A 1 97 ? -22.562 -6.346 10.148 1.00 89.00 97 LEU A N 1
ATOM 737 C CA . LEU A 1 97 ? -23.734 -7.130 10.565 1.00 89.00 97 LEU A CA 1
ATOM 738 C C . LEU A 1 97 ? -23.788 -7.340 12.094 1.00 89.00 97 LEU A C 1
ATOM 740 O O . LEU A 1 97 ? -24.675 -8.020 12.598 1.00 89.00 97 LEU A O 1
ATOM 744 N N . GLN A 1 98 ? -22.844 -6.770 12.849 1.00 83.44 98 GLN A N 1
ATOM 745 C CA . GLN A 1 98 ? -22.723 -6.883 14.309 1.00 83.44 98 GLN A CA 1
ATOM 746 C C . GLN A 1 98 ? -22.616 -8.322 14.848 1.00 83.44 98 GLN A C 1
ATOM 748 O O . GLN A 1 98 ? -22.760 -8.543 16.050 1.00 83.44 98 GLN A O 1
ATOM 753 N N . ILE A 1 99 ? -22.331 -9.301 13.984 1.00 78.12 99 ILE A N 1
ATOM 754 C CA . ILE A 1 99 ? -22.136 -10.710 14.364 1.00 78.12 99 ILE A CA 1
ATOM 755 C C . ILE A 1 99 ? -20.795 -10.899 15.075 1.00 78.12 99 ILE A C 1
ATOM 757 O O . ILE A 1 99 ? -20.647 -11.778 15.921 1.00 78.12 99 ILE A O 1
ATOM 761 N N . MET A 1 100 ? -19.807 -10.075 14.732 1.00 63.91 100 MET A N 1
ATOM 762 C CA . MET A 1 100 ? -18.443 -10.196 15.216 1.00 63.91 100 MET A CA 1
ATOM 763 C C . MET A 1 100 ? -17.907 -8.800 15.521 1.00 63.91 100 MET A C 1
ATOM 765 O O . MET A 1 100 ? -17.687 -8.030 14.600 1.00 63.91 100 MET A O 1
ATOM 769 N N . LYS A 1 101 ? -17.712 -8.484 16.806 1.00 59.56 101 LYS A N 1
ATOM 770 C CA . LYS A 1 101 ? -17.085 -7.235 17.262 1.00 59.56 101 LYS A CA 1
ATOM 771 C C . LYS A 1 101 ? -15.604 -7.480 17.529 1.00 59.56 101 LYS A C 1
ATOM 773 O O . LYS A 1 101 ? -15.283 -8.317 18.373 1.00 59.56 101 LYS A O 1
ATOM 778 N N . TRP A 1 102 ? -14.743 -6.746 16.832 1.00 59.78 102 TRP A N 1
ATOM 779 C CA . TRP A 1 102 ? -13.296 -6.691 17.071 1.00 59.78 102 TRP A CA 1
ATOM 780 C C . TRP A 1 102 ? -12.870 -5.315 17.571 1.00 59.78 102 TRP A C 1
ATOM 782 O O . TRP A 1 102 ? -13.479 -4.314 17.135 1.00 59.78 102 TRP A O 1
#

Organism: Magallana gigas (NCBI:txid29159)

Radius of gyration: 21.78 Å; chains: 1; bounding box: 40×48×59 Å

InterPro domains:
  IPR001129 Membrane-associated, eicosanoid/glutathione metabolism (MAPEG) protein [PF01124] (43-90)
  IPR023352 Membrane associated eicosanoid/glutathione metabolism-like domain superfamily [G3DSA:1.20.120.550] (42-101)
  IPR023352 Membrane associated eicosanoid/glutathione metabolism-like domain superfamily [SSF161084] (9-98)
  IPR050997 Membrane-associated proteins in eicosanoid and glutathione metabolism [PTHR10250] (43-98)

Secondary structure (DSSP, 8-state):
---------TTHHHHHHHHHHHHHHHHHHHHHHHHHHHHTT---HHHHHHHHHHHHHHHHHHHHHT--GGGGGGGGGHHHHHHHHHHHHHHHHHHHTTSS--

pLDDT: mean 79.71, std 9.25, range [46.72, 94.69]